Protein AF-A0A960AZM7-F1 (afdb_monomer_lite)

Secondary structure (DSSP, 8-state):
-PEEEE----TT-EEEEEETTTEEEEEE----S-SS---EEEEEEEE--S-HHHHHHHHHHHHHHHH-SEEEEEEEEE-SSSS-EEEEEEEEEETTEEEEEEEEEEEETTEEEEEEEEEETTTHHHHHHHHHHHHHT-EEEE------S--------S---SSSSSSSSSS--

Foldseek 3Di:
DDKDKDFDDDPQWDKDADDPDFWGIKTFHPDDVAPDFTKIKTKGKDQADDQLVVVVVVVVVVVCVVQPDKDWPDKDWDDPPDWTKIWTWIWGDDPNFIKIKIWIWTDDPRMIMIMIIMDGPVCCVVCVVVSVVRNVRIDMDHDPPPPPPDPDPPDPDPPDPDDDDPPDPPDDD

pLDDT: mean 83.23, std 18.28, range [42.16, 97.75]

Sequence (173 aa):
MDLATTLAVPAGWRRRGALDNGVLLSAVAPTSEATGILPALRLVVTPVHVAAADWVAEELAELFARLGALVVEHEESTLLNGPATFHRRVRHLRWGAVALTEQWGWLAHGLGFTLTASAAAAEHDGVAEVFAAVAASFAVGAAPGSGRPGQSPEGRSSSDVTRAARDARSATA

Radius of gyration: 26.18 Å; chains: 1; bounding box: 100×39×40 Å

Structure (mmCIF, N/CA/C/O backbone):
data_AF-A0A960AZM7-F1
#
_entry.id   AF-A0A960AZM7-F1
#
loop_
_atom_site.group_PDB
_atom_site.id
_atom_site.type_symbol
_atom_site.label_atom_id
_atom_site.label_alt_id
_atom_site.label_comp_id
_atom_site.label_asym_id
_atom_site.label_entity_id
_atom_site.label_seq_id
_atom_site.pdbx_PDB_ins_code
_atom_site.Cartn_x
_atom_site.Cartn_y
_atom_site.Cartn_z
_atom_site.occupancy
_atom_site.B_iso_or_equiv
_atom_site.auth_seq_id
_atom_site.auth_comp_id
_atom_site.auth_asym_id
_atom_site.auth_atom_id
_atom_site.pdbx_PDB_model_num
ATOM 1 N N . MET A 1 1 ? -15.334 -8.961 18.755 1.00 58.06 1 MET A N 1
ATOM 2 C CA . MET A 1 1 ? -16.053 -8.791 17.479 1.00 58.06 1 MET A CA 1
ATOM 3 C C . MET A 1 1 ? -15.098 -9.248 16.407 1.00 58.06 1 MET A C 1
ATOM 5 O O . MET A 1 1 ? -14.015 -8.684 16.335 1.00 58.06 1 MET A O 1
ATOM 9 N N . ASP A 1 2 ? -15.458 -10.279 15.654 1.00 79.38 2 ASP A N 1
ATOM 10 C CA . ASP A 1 2 ? -14.616 -10.736 14.551 1.00 79.38 2 ASP A CA 1
ATOM 11 C C . ASP A 1 2 ? -14.799 -9.775 13.374 1.00 79.38 2 ASP A C 1
ATOM 13 O O . ASP A 1 2 ? -15.927 -9.412 13.028 1.00 79.38 2 ASP A O 1
ATOM 17 N N . LEU A 1 3 ? -13.691 -9.317 12.797 1.00 84.25 3 LEU A N 1
ATOM 18 C CA . LEU A 1 3 ? -13.679 -8.445 11.627 1.00 84.25 3 LEU A CA 1
ATOM 19 C C . LEU A 1 3 ? -13.364 -9.277 10.385 1.00 84.25 3 LEU A C 1
ATOM 21 O O . LEU A 1 3 ? -12.459 -10.109 10.401 1.00 84.25 3 LEU A O 1
ATOM 25 N N . ALA A 1 4 ? -14.092 -9.029 9.300 1.00 88.69 4 ALA A N 1
ATOM 26 C CA . ALA A 1 4 ? -13.765 -9.534 7.975 1.00 88.69 4 ALA A CA 1
ATOM 27 C C . ALA A 1 4 ? -13.152 -8.412 7.137 1.00 88.69 4 ALA A C 1
ATOM 29 O O . ALA A 1 4 ? -13.604 -7.268 7.170 1.00 88.69 4 ALA A O 1
ATOM 30 N N . THR A 1 5 ? -12.114 -8.753 6.381 1.00 90.88 5 THR A N 1
ATOM 31 C CA . THR A 1 5 ? -11.435 -7.844 5.453 1.00 90.88 5 THR A CA 1
ATOM 32 C C . THR A 1 5 ? -11.468 -8.443 4.056 1.00 90.88 5 THR A C 1
ATOM 34 O O . THR A 1 5 ? -11.202 -9.636 3.888 1.00 90.88 5 THR A O 1
ATOM 37 N N . THR A 1 6 ? -11.772 -7.627 3.052 1.00 93.56 6 THR A N 1
ATOM 38 C CA . THR A 1 6 ? -11.767 -8.023 1.641 1.00 93.56 6 THR A CA 1
ATOM 39 C C . THR A 1 6 ? -10.860 -7.111 0.833 1.00 93.56 6 THR A C 1
ATOM 41 O O . THR A 1 6 ? -10.832 -5.903 1.048 1.00 93.56 6 THR A O 1
ATOM 44 N N . LEU A 1 7 ? -10.132 -7.699 -0.112 1.00 95.06 7 LEU A N 1
ATOM 45 C CA . LEU A 1 7 ? -9.288 -6.993 -1.067 1.00 95.06 7 LEU A CA 1
ATOM 46 C C . LEU A 1 7 ? -9.256 -7.807 -2.364 1.00 95.06 7 LEU A C 1
ATOM 48 O O . LEU A 1 7 ? -9.000 -9.018 -2.327 1.00 95.06 7 LEU A O 1
ATOM 52 N N . ALA A 1 8 ? -9.527 -7.171 -3.501 1.00 96.06 8 ALA A N 1
ATOM 53 C CA . ALA A 1 8 ? -9.407 -7.816 -4.800 1.00 96.06 8 ALA A CA 1
ATOM 54 C C . ALA A 1 8 ? -7.929 -8.047 -5.143 1.00 96.06 8 ALA A C 1
ATOM 56 O O . ALA A 1 8 ? -7.064 -7.225 -4.854 1.00 96.06 8 ALA A O 1
ATOM 57 N N . VAL A 1 9 ? -7.633 -9.179 -5.781 1.00 95.94 9 VAL A N 1
ATOM 58 C CA . VAL A 1 9 ? -6.296 -9.483 -6.302 1.00 95.94 9 VAL A CA 1
ATOM 59 C C . VAL A 1 9 ? -6.418 -9.652 -7.810 1.00 95.94 9 VAL A C 1
ATOM 61 O O . VAL A 1 9 ? -7.316 -10.386 -8.235 1.00 95.94 9 VAL A O 1
ATOM 64 N N . PRO A 1 10 ? -5.557 -9.010 -8.622 1.00 96.19 10 PRO A N 1
ATOM 65 C CA . PRO A 1 10 ? -5.660 -9.125 -10.068 1.00 96.19 10 PRO A CA 1
ATOM 66 C C . PRO A 1 10 ? -5.545 -10.581 -10.535 1.00 96.19 10 PRO A C 1
ATOM 68 O O . PRO A 1 10 ? -4.823 -11.397 -9.951 1.00 96.19 10 PRO A O 1
ATOM 71 N N . ALA A 1 11 ? -6.269 -10.916 -11.603 1.00 93.81 11 ALA A N 1
ATOM 72 C CA . ALA A 1 11 ? -6.276 -12.268 -12.147 1.00 93.81 11 ALA A CA 1
ATOM 73 C C . ALA A 1 11 ? -4.861 -12.710 -12.567 1.00 93.81 11 ALA A C 1
ATOM 75 O O . ALA A 1 11 ? -4.075 -11.926 -13.095 1.00 93.81 11 ALA A O 1
ATOM 76 N N . GLY A 1 12 ? -4.530 -13.978 -12.312 1.00 93.44 12 GLY A N 1
ATOM 77 C CA . GLY A 1 12 ? -3.225 -14.559 -12.651 1.00 93.44 12 GLY A CA 1
ATOM 78 C C . GLY A 1 12 ? -2.083 -14.224 -11.684 1.00 93.44 12 GLY A C 1
ATOM 79 O O . GLY A 1 12 ? -1.003 -14.800 -11.806 1.00 93.44 12 GLY A O 1
ATOM 80 N N . TRP A 1 13 ? -2.298 -13.350 -10.696 1.00 96.06 13 TRP A N 1
ATOM 81 C CA . TRP A 1 13 ? -1.289 -13.060 -9.678 1.00 96.06 13 TRP A CA 1
ATOM 82 C C . TRP A 1 13 ? -1.184 -14.204 -8.674 1.00 96.06 13 TRP A C 1
ATOM 84 O O . TRP A 1 13 ? -2.185 -14.722 -8.168 1.00 96.06 13 TRP A O 1
ATOM 94 N N . ARG A 1 14 ? 0.048 -14.583 -8.329 1.00 95.38 14 ARG A N 1
ATOM 95 C CA . ARG A 1 14 ? 0.286 -15.614 -7.319 1.00 95.38 14 ARG A CA 1
ATOM 96 C C . ARG A 1 14 ? -0.005 -15.032 -5.942 1.00 95.38 14 ARG A C 1
ATOM 98 O O . ARG A 1 14 ? 0.723 -14.156 -5.484 1.00 95.38 14 ARG A O 1
ATOM 105 N N . ARG A 1 15 ? -1.043 -15.547 -5.281 1.00 95.19 15 ARG A N 1
ATOM 106 C CA . ARG A 1 15 ? -1.541 -15.070 -3.984 1.00 95.19 15 ARG A CA 1
ATOM 107 C C . ARG A 1 15 ? -1.139 -15.989 -2.832 1.00 95.19 15 ARG A C 1
ATOM 109 O O . ARG A 1 15 ? -1.261 -17.206 -2.941 1.00 95.19 15 ARG A O 1
ATOM 116 N N . ARG A 1 16 ? -0.772 -15.403 -1.693 1.00 93.06 16 ARG A N 1
ATOM 117 C CA . ARG A 1 16 ? -0.605 -16.078 -0.399 1.00 93.06 16 ARG A CA 1
ATOM 118 C C . ARG A 1 16 ? -1.307 -15.264 0.694 1.00 93.06 16 ARG A C 1
ATOM 120 O O . ARG A 1 16 ? -1.041 -14.075 0.823 1.00 93.06 16 ARG A O 1
ATOM 127 N N . GLY A 1 17 ? -2.224 -15.886 1.433 1.00 86.94 17 GLY A N 1
ATOM 128 C CA . GLY A 1 17 ? -2.955 -15.250 2.540 1.00 86.94 17 GLY A CA 1
ATOM 129 C C . GLY A 1 17 ? -2.495 -15.745 3.912 1.00 86.94 17 GLY A C 1
ATOM 130 O O . GLY A 1 17 ? -1.776 -16.743 3.972 1.00 86.94 17 GLY A O 1
ATOM 131 N N . ALA A 1 18 ? -2.940 -15.056 4.970 1.00 75.44 18 ALA A N 1
ATOM 132 C CA . ALA A 1 18 ? -2.754 -15.419 6.384 1.00 75.44 18 ALA A CA 1
ATOM 133 C C . ALA A 1 18 ? -1.303 -15.806 6.725 1.00 75.44 18 ALA A C 1
ATOM 135 O O . ALA A 1 18 ? -0.993 -16.945 7.072 1.00 75.44 18 ALA A O 1
ATOM 136 N N . LEU A 1 19 ? -0.407 -14.841 6.551 1.00 72.62 19 LEU A N 1
ATOM 137 C CA . LEU A 1 19 ? 1.010 -14.955 6.865 1.00 72.62 19 LEU A CA 1
ATOM 138 C C . LEU A 1 19 ? 1.267 -14.465 8.301 1.00 72.62 19 LEU A C 1
ATOM 140 O O . LEU A 1 19 ? 0.532 -13.624 8.818 1.00 72.62 19 LEU A O 1
ATOM 144 N N . ASP A 1 20 ? 2.327 -14.967 8.937 1.00 80.38 20 ASP A N 1
ATOM 145 C CA . ASP A 1 20 ? 2.698 -14.558 10.297 1.00 80.38 20 ASP A CA 1
ATOM 146 C C . ASP A 1 20 ? 2.958 -13.041 10.403 1.00 80.38 20 ASP A C 1
ATOM 148 O O . ASP A 1 20 ? 3.275 -12.368 9.415 1.00 80.38 20 ASP A O 1
ATOM 152 N N . ASN A 1 21 ? 2.879 -12.507 11.628 1.00 83.62 21 ASN A N 1
ATOM 153 C CA . ASN A 1 21 ? 3.210 -11.114 11.969 1.00 83.62 21 ASN A CA 1
ATOM 154 C C . ASN A 1 21 ? 2.314 -10.057 11.292 1.00 83.62 21 ASN A C 1
ATOM 156 O O . ASN A 1 21 ? 2.805 -9.060 10.761 1.00 83.62 21 ASN A O 1
ATOM 160 N N . GLY A 1 22 ? 0.996 -10.283 11.285 1.00 89.94 22 GLY A N 1
ATOM 161 C CA . GLY A 1 22 ? 0.016 -9.291 10.821 1.00 89.94 22 GLY A CA 1
ATOM 162 C C . GLY A 1 22 ? -0.085 -9.157 9.300 1.00 89.94 22 GLY A C 1
ATOM 163 O O . GLY A 1 22 ? -0.726 -8.238 8.802 1.00 89.94 22 GLY A O 1
ATOM 164 N N . VAL A 1 23 ? 0.521 -10.054 8.520 1.00 93.44 23 VAL A N 1
ATOM 165 C CA . VAL A 1 23 ? 0.430 -10.005 7.057 1.00 93.44 23 VAL A CA 1
ATOM 166 C C . VAL A 1 23 ? -0.812 -10.758 6.585 1.00 93.44 23 VAL A C 1
ATOM 168 O O . VAL A 1 23 ? -0.850 -11.986 6.536 1.00 93.44 23 VAL A O 1
ATOM 171 N N . LEU A 1 24 ? -1.833 -10.018 6.168 1.00 94.19 24 LEU A N 1
ATOM 172 C CA . LEU A 1 24 ? -3.088 -10.604 5.693 1.00 94.19 24 LEU A CA 1
ATOM 173 C C . LEU A 1 24 ? -2.958 -11.180 4.280 1.00 94.19 24 LEU A C 1
ATOM 175 O O . LEU A 1 24 ? -3.563 -12.208 3.963 1.00 94.19 24 LEU A O 1
ATOM 179 N N . LEU A 1 25 ? -2.154 -10.528 3.437 1.00 95.50 25 LEU A N 1
ATOM 180 C CA . LEU A 1 25 ? -2.007 -10.870 2.028 1.00 95.50 25 LEU A CA 1
ATOM 181 C C . LEU A 1 25 ? -0.608 -10.542 1.510 1.00 95.50 25 LEU A C 1
ATOM 183 O O . LEU A 1 25 ? -0.057 -9.479 1.795 1.00 95.50 25 LEU A O 1
ATOM 187 N N . SER A 1 26 ? -0.092 -11.405 0.641 1.00 96.38 26 SER A N 1
ATOM 188 C CA . SER A 1 26 ? 0.928 -11.059 -0.341 1.00 96.38 26 SER A CA 1
ATOM 189 C C . SER A 1 26 ? 0.527 -11.593 -1.716 1.00 96.38 26 SER A C 1
ATOM 191 O O . SER A 1 26 ? 0.056 -12.727 -1.833 1.00 96.38 26 SER A O 1
ATOM 193 N N . ALA A 1 27 ? 0.697 -10.785 -2.758 1.00 96.88 27 ALA A N 1
ATOM 194 C CA . ALA A 1 27 ? 0.494 -11.208 -4.136 1.00 96.88 27 ALA A CA 1
ATOM 195 C C . ALA A 1 27 ? 1.607 -10.670 -5.035 1.00 96.88 27 ALA A C 1
ATOM 197 O O . ALA A 1 27 ? 2.121 -9.581 -4.800 1.00 96.88 27 ALA A O 1
ATOM 198 N N . VAL A 1 28 ? 1.989 -11.432 -6.056 1.00 96.19 28 VAL A N 1
ATOM 199 C CA . VAL A 1 28 ? 3.018 -11.029 -7.025 1.00 96.19 28 VAL A CA 1
ATOM 200 C C . VAL A 1 28 ? 2.505 -11.320 -8.426 1.00 96.19 28 VAL A C 1
ATOM 202 O O . VAL A 1 28 ? 1.916 -12.384 -8.655 1.00 96.19 28 VAL A O 1
ATOM 205 N N . ALA A 1 29 ? 2.726 -10.383 -9.345 1.00 94.50 29 ALA A N 1
ATOM 206 C CA . ALA A 1 29 ? 2.422 -10.560 -10.754 1.00 94.50 29 ALA A CA 1
ATOM 207 C C . ALA A 1 29 ? 3.131 -11.803 -11.323 1.00 94.50 29 ALA A C 1
ATOM 209 O O . ALA A 1 29 ? 4.193 -12.203 -10.825 1.00 94.50 29 ALA A O 1
ATOM 210 N N . PRO A 1 30 ? 2.565 -12.444 -12.359 1.00 90.69 30 PRO A N 1
ATOM 211 C CA . PRO A 1 30 ? 3.307 -13.443 -13.111 1.00 90.69 30 PRO A CA 1
ATOM 212 C C . PRO A 1 30 ? 4.584 -12.816 -13.679 1.00 90.69 30 PRO A C 1
ATOM 214 O O . PRO A 1 30 ? 4.603 -11.641 -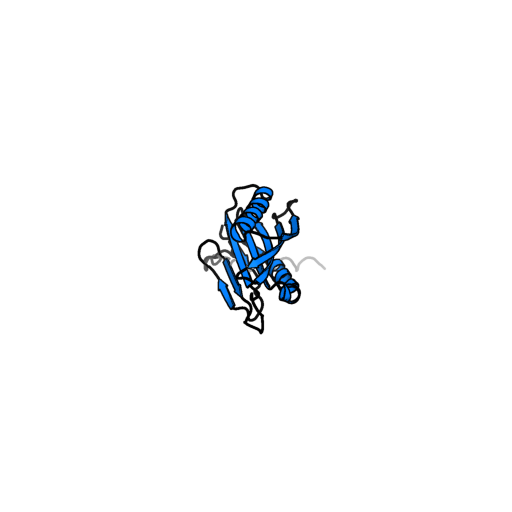14.044 1.00 90.69 30 PRO A O 1
ATOM 217 N N . THR A 1 31 ? 5.653 -13.607 -13.761 1.00 79.25 31 THR A N 1
ATOM 218 C CA . THR A 1 31 ? 6.871 -13.184 -14.449 1.00 79.25 31 THR A CA 1
ATOM 219 C C . THR A 1 31 ? 6.527 -12.954 -15.921 1.00 79.25 31 THR A C 1
ATOM 221 O O . THR A 1 31 ? 6.275 -13.913 -16.646 1.00 79.25 31 THR A O 1
ATOM 224 N N . SER A 1 32 ? 6.468 -11.697 -16.351 1.00 67.56 32 SER A N 1
ATOM 225 C CA . SER A 1 32 ? 6.643 -11.342 -17.764 1.00 67.56 32 SER A CA 1
ATOM 226 C C . SER A 1 32 ? 8.086 -10.868 -17.954 1.00 67.56 32 SER A C 1
ATOM 228 O O . SER A 1 32 ? 8.869 -10.982 -17.012 1.00 67.56 32 SER A O 1
ATOM 230 N N . GLU A 1 33 ? 8.466 -10.361 -19.123 1.00 62.16 33 GLU A N 1
ATOM 231 C CA . GLU A 1 33 ? 9.814 -9.854 -19.453 1.00 62.16 33 GLU A CA 1
ATOM 232 C C . GLU A 1 33 ? 10.289 -8.654 -18.589 1.00 62.16 33 GLU A C 1
ATOM 234 O O . GLU A 1 33 ? 11.128 -7.867 -19.012 1.00 62.16 33 GLU A O 1
ATOM 239 N N . ALA A 1 34 ? 9.756 -8.498 -17.376 1.00 61.38 34 ALA A N 1
ATOM 240 C CA . ALA A 1 34 ? 10.112 -7.494 -16.396 1.00 61.38 34 ALA A CA 1
ATOM 241 C C . ALA A 1 34 ? 11.612 -7.545 -16.094 1.00 61.38 34 ALA A C 1
ATOM 243 O O . ALA A 1 34 ? 12.147 -8.526 -15.562 1.00 61.38 34 ALA A O 1
ATOM 244 N N . THR A 1 35 ? 12.301 -6.456 -16.407 1.00 61.91 35 THR A N 1
ATOM 245 C CA . THR A 1 35 ? 13.744 -6.302 -16.214 1.00 61.91 35 THR A CA 1
ATOM 246 C C . THR A 1 35 ? 14.049 -5.851 -14.785 1.00 61.91 35 THR A C 1
ATOM 248 O O . THR A 1 35 ? 14.725 -4.845 -14.571 1.00 61.91 35 THR A O 1
ATOM 251 N N . GLY A 1 36 ? 13.527 -6.564 -13.781 1.00 77.56 36 GLY A N 1
ATOM 252 C CA . GLY A 1 36 ? 13.832 -6.279 -12.379 1.00 77.56 36 GLY A CA 1
ATOM 253 C C . GLY A 1 36 ? 12.740 -6.655 -11.382 1.00 77.56 36 GLY A C 1
ATOM 254 O O . GLY A 1 36 ? 12.475 -7.829 -11.126 1.00 77.56 36 GLY A O 1
ATOM 255 N N . ILE A 1 37 ? 12.186 -5.639 -10.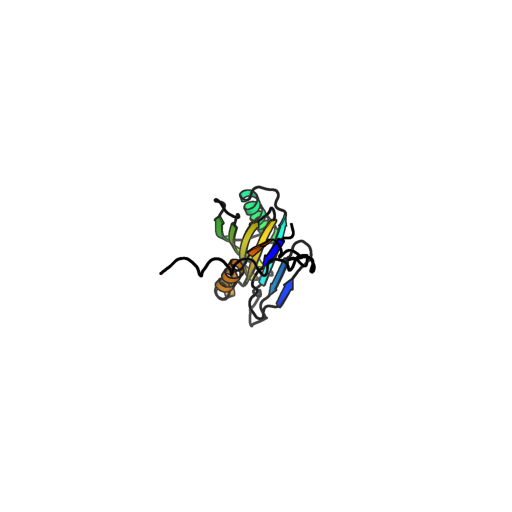717 1.00 89.25 37 ILE A N 1
ATOM 256 C CA . ILE A 1 37 ? 11.261 -5.799 -9.592 1.00 89.25 37 ILE A CA 1
ATOM 257 C C . ILE A 1 37 ? 9.861 -6.080 -10.128 1.00 89.25 37 ILE A C 1
ATOM 259 O O . ILE A 1 37 ? 9.188 -5.168 -10.599 1.00 89.25 37 ILE A O 1
ATOM 263 N N . LEU A 1 38 ? 9.403 -7.324 -9.970 1.00 93.12 38 LEU A N 1
ATOM 264 C CA . LEU A 1 38 ? 8.033 -7.691 -10.316 1.00 93.12 38 LEU A CA 1
ATOM 265 C C . LEU A 1 38 ? 7.012 -6.864 -9.520 1.00 93.12 38 LEU A C 1
ATOM 267 O O . LEU A 1 38 ? 7.191 -6.697 -8.304 1.00 93.12 38 LEU A O 1
ATOM 271 N N . PRO A 1 39 ? 5.906 -6.442 -10.161 1.00 95.56 39 PRO A N 1
ATOM 272 C CA . PRO A 1 39 ? 4.777 -5.859 -9.462 1.00 95.56 39 PRO A CA 1
ATOM 273 C C . PRO A 1 39 ? 4.297 -6.770 -8.326 1.00 95.56 39 PRO A C 1
ATOM 275 O O . PRO A 1 39 ? 4.072 -7.971 -8.510 1.00 95.56 39 PRO A O 1
ATOM 278 N N . ALA A 1 40 ? 4.161 -6.206 -7.130 1.00 96.25 40 ALA A N 1
ATOM 279 C CA . ALA A 1 40 ? 3.805 -6.943 -5.925 1.00 96.25 40 ALA A CA 1
ATOM 280 C C . ALA A 1 40 ? 2.872 -6.134 -5.025 1.00 96.25 40 ALA A C 1
ATOM 282 O O . ALA A 1 40 ? 2.956 -4.911 -4.976 1.00 96.25 40 ALA A O 1
ATOM 283 N N . LEU A 1 41 ? 2.026 -6.847 -4.285 1.00 97.56 41 LEU A N 1
ATOM 284 C CA . LEU A 1 41 ? 1.090 -6.337 -3.291 1.00 97.56 41 LEU A CA 1
ATOM 285 C C . LEU A 1 41 ? 1.383 -6.989 -1.937 1.00 97.56 41 LEU A C 1
ATOM 287 O O . LEU A 1 41 ? 1.653 -8.195 -1.856 1.00 97.56 41 LEU A O 1
ATOM 291 N N . ARG A 1 42 ? 1.267 -6.217 -0.859 1.00 96.56 42 ARG A N 1
ATOM 292 C CA . ARG A 1 42 ? 1.295 -6.711 0.520 1.00 96.56 42 ARG A CA 1
ATOM 293 C C . ARG A 1 42 ? 0.297 -5.934 1.365 1.00 96.56 42 ARG A C 1
ATOM 295 O O . ARG A 1 42 ? 0.409 -4.720 1.447 1.00 96.56 42 ARG A O 1
ATOM 302 N N . LEU A 1 43 ? -0.629 -6.633 2.013 1.00 96.75 43 LEU A N 1
ATOM 303 C CA . LEU A 1 43 ? -1.548 -6.052 2.991 1.00 96.75 43 LEU A CA 1
ATOM 304 C C . LEU A 1 43 ? -1.113 -6.474 4.392 1.00 96.75 43 LEU A C 1
ATOM 306 O O . LEU A 1 43 ? -0.986 -7.672 4.668 1.00 96.75 43 LEU A O 1
ATOM 310 N N . VAL A 1 44 ? -0.895 -5.492 5.256 1.00 95.69 44 VAL A N 1
ATOM 311 C CA . VAL A 1 44 ? -0.541 -5.680 6.666 1.00 95.69 44 VAL A CA 1
ATOM 312 C C . VAL A 1 44 ? -1.633 -5.083 7.539 1.00 95.69 44 VAL A C 1
ATOM 314 O O . VAL A 1 44 ? -2.238 -4.086 7.159 1.00 95.69 44 VAL A O 1
ATOM 317 N N . VAL A 1 45 ? -1.867 -5.700 8.693 1.00 95.25 45 VAL A N 1
ATOM 318 C CA . VAL A 1 45 ? -2.672 -5.156 9.779 1.00 95.25 45 VAL A CA 1
ATOM 319 C C . VAL A 1 45 ? -1.831 -5.039 11.046 1.00 95.25 45 VAL A C 1
ATOM 321 O O . VAL A 1 45 ? -1.108 -5.974 11.406 1.00 95.25 45 VAL A O 1
ATOM 324 N N . THR A 1 46 ? -1.941 -3.907 11.731 1.00 94.62 46 THR A N 1
ATOM 325 C CA . THR A 1 46 ? -1.281 -3.634 13.013 1.00 94.62 46 THR A CA 1
ATOM 326 C C . THR A 1 46 ? -2.277 -3.023 14.001 1.00 94.62 46 THR A C 1
ATOM 328 O O . THR A 1 46 ? -3.152 -2.251 13.605 1.00 94.62 46 THR A O 1
ATOM 331 N N . PRO A 1 47 ? -2.207 -3.362 15.300 1.00 94.81 47 PRO A N 1
ATOM 332 C CA . PRO A 1 47 ? -2.907 -2.600 16.328 1.00 94.81 47 PRO A CA 1
ATOM 333 C C . PRO A 1 47 ? -2.386 -1.162 16.388 1.00 94.81 47 PRO A C 1
ATOM 335 O O . PRO A 1 47 ? -1.177 -0.946 16.366 1.00 94.81 47 PRO A O 1
ATOM 338 N N . VAL A 1 48 ? -3.294 -0.192 16.504 1.00 94.88 48 VAL A N 1
ATOM 339 C CA . VAL A 1 48 ? -2.969 1.236 16.605 1.00 94.88 48 VAL A CA 1
ATOM 340 C C . VAL A 1 48 ? -3.503 1.776 17.926 1.00 94.88 48 VAL A C 1
ATOM 342 O O . VAL A 1 48 ? -4.696 1.684 18.224 1.00 94.88 48 VAL A O 1
ATOM 345 N N . HIS A 1 49 ? -2.602 2.341 18.728 1.00 94.38 49 HIS A N 1
ATOM 346 C CA . HIS A 1 49 ? -2.894 2.871 20.067 1.00 94.38 49 HIS A CA 1
ATOM 347 C C . HIS A 1 49 ? -2.663 4.382 20.186 1.00 94.38 49 HIS A C 1
ATOM 349 O O . HIS A 1 49 ? -2.805 4.946 21.269 1.00 94.38 49 HIS A O 1
ATOM 355 N N . VAL A 1 50 ? -2.313 5.026 19.076 1.00 93.06 50 VAL A N 1
ATOM 356 C CA . VAL A 1 50 ? -2.023 6.457 18.971 1.00 93.06 50 VAL A CA 1
ATOM 357 C C . VAL A 1 50 ? -3.118 7.172 18.180 1.00 93.06 50 VAL A C 1
ATOM 359 O O . VAL A 1 50 ? -4.020 6.536 17.624 1.00 93.06 50 VAL A O 1
ATOM 362 N N . ALA A 1 51 ? -3.070 8.505 18.141 1.00 90.94 51 ALA A N 1
ATOM 363 C CA . ALA A 1 51 ? -3.982 9.264 17.296 1.00 90.94 51 ALA A CA 1
ATOM 364 C C . ALA A 1 51 ? -3.702 8.975 15.813 1.00 90.94 51 ALA A C 1
ATOM 366 O O . ALA A 1 51 ? -2.582 8.661 15.424 1.00 90.94 51 ALA A O 1
ATOM 367 N N . ALA A 1 52 ? -4.719 9.118 14.962 1.00 88.69 52 ALA A N 1
ATOM 368 C CA . ALA A 1 52 ? -4.587 8.812 13.540 1.00 88.69 52 ALA A CA 1
ATOM 369 C C . ALA A 1 52 ? -3.454 9.592 12.852 1.00 88.69 52 ALA A C 1
ATOM 371 O O . ALA A 1 52 ? -2.725 9.019 12.051 1.00 88.69 52 ALA A O 1
ATOM 372 N N . ALA A 1 53 ? -3.286 10.877 13.184 1.00 89.06 53 ALA A N 1
ATOM 373 C CA . ALA A 1 53 ? -2.201 11.694 12.646 1.00 89.06 53 ALA A CA 1
ATOM 374 C C . ALA A 1 53 ? -0.817 11.142 13.032 1.00 89.06 53 ALA A C 1
ATOM 376 O O . ALA A 1 53 ? 0.071 11.068 12.185 1.00 89.06 53 ALA A O 1
ATOM 377 N N . ASP A 1 54 ? -0.668 10.698 14.283 1.00 92.38 54 ASP A N 1
ATOM 378 C CA . ASP A 1 54 ? 0.574 10.112 14.787 1.00 92.38 54 ASP A CA 1
ATOM 379 C C . ASP A 1 54 ? 0.853 8.769 14.107 1.00 92.38 54 ASP A C 1
ATOM 381 O O . ASP A 1 54 ? 1.971 8.530 13.669 1.00 92.38 54 ASP A O 1
ATOM 385 N N . TRP A 1 55 ? -0.174 7.937 13.906 1.00 93.00 55 TRP A N 1
ATOM 386 C CA . TRP A 1 55 ? -0.042 6.676 13.173 1.00 93.00 55 TRP A CA 1
ATOM 387 C C . TRP A 1 55 ? 0.448 6.885 11.730 1.00 93.00 55 TRP A C 1
ATOM 389 O O . TRP A 1 55 ? 1.363 6.196 11.284 1.00 93.00 55 TRP A O 1
ATOM 399 N N . VAL A 1 56 ? -0.102 7.860 10.994 1.00 91.50 56 VAL A N 1
ATOM 400 C CA . VAL A 1 56 ? 0.351 8.158 9.617 1.00 91.50 56 VAL A CA 1
ATOM 401 C C . VAL A 1 56 ? 1.818 8.606 9.585 1.00 91.50 56 VAL A C 1
ATOM 403 O O . VAL A 1 56 ? 2.557 8.252 8.653 1.00 91.50 56 VAL A O 1
ATOM 406 N N . ALA A 1 57 ? 2.242 9.372 10.593 1.00 91.88 57 ALA A N 1
ATOM 407 C CA . ALA A 1 57 ? 3.626 9.805 10.751 1.00 91.88 57 ALA A CA 1
ATOM 408 C C . ALA A 1 57 ? 4.556 8.637 11.130 1.00 91.88 57 ALA A C 1
ATOM 410 O O . ALA A 1 57 ? 5.641 8.516 10.557 1.00 91.88 57 ALA A O 1
ATOM 411 N N . GLU A 1 58 ? 4.125 7.750 12.030 1.00 93.44 58 GLU A N 1
ATOM 412 C CA . GLU A 1 58 ? 4.847 6.530 12.411 1.00 93.44 58 GLU A CA 1
ATOM 413 C C . GLU A 1 58 ? 5.042 5.596 11.209 1.00 93.44 58 GLU A C 1
ATOM 415 O O . GLU A 1 58 ? 6.169 5.186 10.940 1.00 93.44 58 GLU A O 1
ATOM 420 N N . GLU A 1 59 ? 4.001 5.351 10.404 1.00 92.38 59 GLU A N 1
ATOM 421 C CA . GLU A 1 59 ? 4.104 4.545 9.175 1.00 92.38 59 GLU A CA 1
ATOM 422 C C . GLU A 1 59 ? 5.142 5.121 8.197 1.00 92.38 59 GLU A C 1
ATOM 424 O O . GLU A 1 59 ? 5.870 4.375 7.535 1.00 92.38 59 GLU A O 1
ATOM 429 N N . LEU A 1 60 ? 5.238 6.454 8.093 1.00 90.88 60 LEU A N 1
ATOM 430 C CA . LEU A 1 60 ? 6.252 7.094 7.250 1.00 90.88 60 LEU A CA 1
ATOM 431 C C . LEU A 1 60 ? 7.656 6.904 7.828 1.00 90.88 60 LEU A C 1
ATOM 433 O O . LEU A 1 60 ? 8.583 6.552 7.095 1.00 90.88 60 LEU A O 1
ATOM 437 N N . ALA A 1 61 ? 7.817 7.119 9.132 1.00 92.44 61 ALA A N 1
ATOM 438 C CA . ALA A 1 61 ? 9.091 6.947 9.818 1.00 92.44 61 ALA A CA 1
ATOM 439 C C . ALA A 1 61 ? 9.599 5.498 9.712 1.00 92.44 61 ALA A C 1
ATOM 441 O O . ALA A 1 61 ? 10.773 5.273 9.407 1.00 92.44 61 ALA A O 1
ATOM 442 N N . GLU A 1 62 ? 8.716 4.512 9.878 1.00 91.62 62 GLU A N 1
ATOM 443 C CA . GLU A 1 62 ? 9.033 3.097 9.682 1.00 91.62 62 GLU A CA 1
ATOM 444 C C . GLU A 1 62 ? 9.445 2.788 8.240 1.00 91.62 62 GLU A C 1
ATOM 446 O O . GLU A 1 62 ? 10.381 2.014 8.006 1.00 91.62 62 GLU A O 1
ATOM 451 N N . LEU A 1 63 ? 8.779 3.397 7.256 1.00 90.75 63 LEU A N 1
ATOM 452 C CA . LEU A 1 63 ? 9.134 3.235 5.850 1.00 90.75 63 LEU A CA 1
ATOM 453 C C . LEU A 1 63 ? 10.544 3.765 5.564 1.00 90.75 63 LEU A C 1
ATOM 455 O O . LEU A 1 63 ? 11.345 3.057 4.946 1.00 90.75 63 LEU A O 1
ATOM 459 N N . PHE A 1 64 ? 10.867 4.964 6.056 1.00 91.94 64 PHE A N 1
ATOM 460 C CA . PHE A 1 64 ? 12.214 5.535 5.977 1.00 91.94 64 PHE A CA 1
ATOM 461 C C . PHE A 1 64 ? 13.249 4.629 6.647 1.00 91.94 64 PHE A C 1
ATOM 463 O O . PHE A 1 64 ? 14.285 4.334 6.052 1.00 91.94 64 PHE A O 1
ATOM 470 N N . ALA A 1 65 ? 12.960 4.120 7.847 1.00 93.12 65 ALA A N 1
ATOM 471 C CA . ALA A 1 65 ? 13.868 3.225 8.563 1.00 93.12 65 ALA A CA 1
ATOM 472 C C . ALA A 1 65 ? 14.136 1.920 7.792 1.00 93.12 65 ALA A C 1
ATOM 474 O O . ALA A 1 65 ? 15.253 1.402 7.806 1.00 93.12 65 ALA A O 1
ATOM 475 N N . ARG A 1 66 ? 13.124 1.386 7.097 1.00 90.56 66 ARG A N 1
ATOM 476 C CA . ARG A 1 66 ? 13.221 0.117 6.359 1.00 90.56 66 ARG A CA 1
ATOM 477 C C . ARG A 1 66 ? 13.870 0.244 4.987 1.00 90.56 66 ARG A C 1
ATOM 479 O O . ARG A 1 66 ? 14.534 -0.695 4.553 1.00 90.56 66 ARG A O 1
ATOM 486 N N . LEU A 1 67 ? 13.623 1.341 4.277 1.00 89.31 67 LEU A N 1
ATOM 487 C CA . LEU A 1 67 ? 14.084 1.528 2.897 1.00 89.31 67 LEU A CA 1
ATOM 488 C C . LEU A 1 67 ? 15.348 2.390 2.799 1.00 89.31 67 LEU A C 1
ATOM 490 O O . LEU A 1 67 ? 16.014 2.374 1.765 1.00 89.31 67 LEU A O 1
ATOM 494 N N . GLY A 1 68 ? 15.703 3.109 3.866 1.00 87.62 68 GLY A N 1
ATOM 495 C CA . GLY A 1 68 ? 16.809 4.055 3.866 1.00 87.62 68 GLY A CA 1
ATOM 496 C C . GLY A 1 68 ? 16.474 5.294 3.036 1.00 87.62 68 GLY A C 1
ATOM 497 O O . GLY A 1 68 ? 15.442 5.931 3.238 1.00 87.62 68 GLY A O 1
ATOM 498 N N . ALA A 1 69 ? 17.359 5.650 2.102 1.00 87.81 69 ALA A N 1
ATOM 499 C CA . ALA A 1 69 ? 17.153 6.800 1.229 1.00 87.81 69 ALA A CA 1
ATOM 500 C C . ALA A 1 69 ? 15.948 6.575 0.296 1.00 87.81 69 ALA A C 1
ATOM 502 O O . ALA A 1 69 ? 15.977 5.712 -0.587 1.00 87.81 69 ALA A O 1
ATOM 503 N N . LEU A 1 70 ? 14.908 7.387 0.480 1.00 93.81 70 LEU A N 1
ATOM 504 C CA . LEU A 1 70 ? 13.723 7.439 -0.370 1.00 93.81 70 LEU A CA 1
ATOM 505 C C . LEU A 1 70 ? 13.333 8.890 -0.657 1.00 93.81 70 LEU A C 1
ATOM 507 O O . LEU A 1 70 ? 13.696 9.805 0.084 1.00 93.81 70 LEU A O 1
ATOM 511 N N . VAL A 1 71 ? 12.574 9.081 -1.728 1.00 96.25 71 VAL A N 1
ATOM 512 C CA . VAL A 1 71 ? 11.952 10.352 -2.104 1.00 96.25 71 VAL A CA 1
ATOM 513 C C . VAL A 1 71 ? 10.444 10.155 -2.078 1.00 96.25 71 VAL A C 1
ATOM 515 O O . VAL A 1 71 ? 9.936 9.250 -2.737 1.00 96.25 71 VAL A O 1
ATOM 518 N N . VAL A 1 72 ? 9.729 10.989 -1.324 1.00 96.31 72 VAL A N 1
ATOM 519 C CA . VAL A 1 72 ? 8.263 11.036 -1.362 1.00 96.31 72 VAL A CA 1
ATOM 520 C C . VAL A 1 72 ? 7.851 11.876 -2.568 1.00 96.31 72 VAL A C 1
ATOM 522 O O . VAL A 1 72 ? 8.207 13.047 -2.659 1.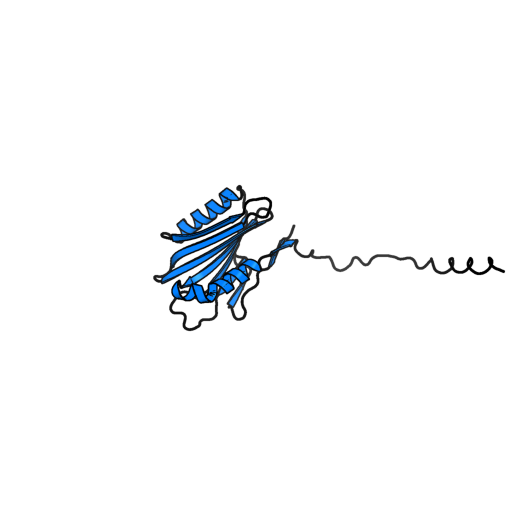00 96.31 72 VAL A O 1
ATOM 525 N N . GLU A 1 73 ? 7.144 11.266 -3.515 1.00 96.75 73 GLU A N 1
ATOM 526 C CA . GLU A 1 73 ? 6.703 11.920 -4.758 1.00 96.75 73 GLU A CA 1
ATOM 527 C C . GLU A 1 73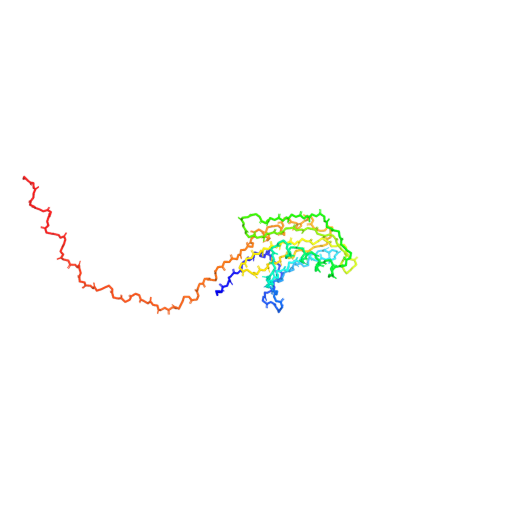 ? 5.277 12.441 -4.663 1.00 96.75 73 GLU A C 1
ATOM 529 O O . GLU A 1 73 ? 4.909 13.409 -5.323 1.00 96.75 73 GLU A O 1
ATOM 534 N N . HIS A 1 74 ? 4.474 11.764 -3.852 1.00 95.12 74 HIS A N 1
ATOM 535 C CA . HIS A 1 74 ? 3.088 12.096 -3.608 1.00 95.12 74 HIS A CA 1
ATOM 536 C C . HIS A 1 74 ? 2.717 11.661 -2.197 1.00 95.12 74 HIS A C 1
ATOM 538 O O . HIS A 1 74 ? 3.111 10.577 -1.760 1.00 95.12 74 HIS A O 1
ATOM 544 N N . GLU A 1 75 ? 1.940 12.489 -1.514 1.00 94.19 75 GLU A N 1
ATOM 545 C CA . GLU A 1 75 ? 1.339 12.162 -0.233 1.00 94.19 75 GLU A CA 1
ATOM 546 C C . GLU A 1 75 ? 0.018 12.914 -0.087 1.00 94.19 75 GLU A C 1
ATOM 548 O O . GLU A 1 75 ? -0.046 14.131 -0.260 1.00 94.19 75 GLU A O 1
ATOM 553 N N . GLU A 1 76 ? -1.025 12.168 0.247 1.00 92.75 76 GLU A N 1
ATOM 554 C CA . GLU A 1 76 ? -2.352 12.666 0.563 1.00 92.75 76 GLU A CA 1
ATOM 555 C C . GLU A 1 76 ? -2.864 11.929 1.804 1.00 92.75 76 GLU A C 1
ATOM 557 O O . GLU A 1 76 ? -2.669 10.723 1.960 1.00 92.75 76 GLU A O 1
ATOM 562 N N . SER A 1 77 ? -3.520 12.644 2.715 1.00 88.94 77 SER A N 1
ATOM 563 C CA . SER A 1 77 ? -4.160 12.034 3.881 1.00 88.94 77 SER A CA 1
ATOM 564 C C . SER A 1 77 ? -5.494 12.699 4.189 1.00 88.94 77 SER A C 1
ATOM 566 O O . SER A 1 77 ? -5.654 13.910 4.043 1.00 88.94 77 SER A O 1
ATOM 568 N N . THR A 1 78 ? -6.464 11.892 4.618 1.00 85.75 78 THR A N 1
ATOM 569 C CA . THR A 1 78 ? -7.783 12.354 5.054 1.00 85.75 78 THR A CA 1
ATOM 570 C C . THR A 1 78 ? -7.993 11.965 6.510 1.00 85.75 78 THR A C 1
ATOM 572 O O . THR A 1 78 ? -7.997 10.787 6.856 1.00 85.75 78 THR A O 1
ATOM 575 N N . LEU A 1 79 ? -8.189 12.973 7.365 1.00 76.31 79 LEU A N 1
ATOM 576 C CA . LEU A 1 79 ? -8.390 12.813 8.813 1.00 76.31 79 LEU A CA 1
ATOM 577 C C . LEU A 1 79 ? -9.729 13.400 9.306 1.00 76.31 79 LEU A C 1
ATOM 579 O O . LEU A 1 79 ? -9.995 13.429 10.505 1.00 76.31 79 LEU A O 1
ATOM 583 N N . LEU A 1 80 ? -10.570 13.903 8.399 1.00 54.59 80 LEU A N 1
ATOM 584 C CA . LEU A 1 80 ? -11.794 14.643 8.722 1.00 54.59 80 LEU A CA 1
ATOM 585 C C . LEU A 1 80 ? -13.026 13.727 8.664 1.00 54.59 80 LEU A C 1
ATOM 587 O O . LEU A 1 80 ? -13.364 13.225 7.598 1.00 54.59 80 LEU A O 1
ATOM 591 N N . ASN A 1 81 ? -13.718 13.558 9.799 1.00 54.03 81 ASN A N 1
ATOM 592 C CA . ASN A 1 81 ? -15.045 12.927 9.929 1.00 54.03 81 ASN A CA 1
ATOM 593 C C . ASN A 1 81 ? -15.247 11.623 9.122 1.00 54.03 81 ASN A C 1
ATOM 595 O O . ASN A 1 81 ? -16.256 11.450 8.438 1.00 54.03 81 ASN A O 1
ATOM 599 N N . GLY A 1 82 ? -14.302 10.690 9.233 1.00 64.19 82 GLY A N 1
ATOM 600 C CA . GLY A 1 82 ? -14.339 9.373 8.598 1.00 64.19 82 GLY A CA 1
ATOM 601 C C . GLY A 1 82 ? -13.191 8.481 9.083 1.00 64.19 82 GLY A C 1
ATOM 602 O O . GLY A 1 82 ? -12.430 8.900 9.961 1.00 64.19 82 GLY A O 1
ATOM 603 N N . PRO A 1 83 ? -13.052 7.252 8.548 1.00 75.69 83 PRO A N 1
ATOM 604 C CA . PRO A 1 83 ? -11.858 6.441 8.765 1.00 75.69 83 PRO A CA 1
ATOM 605 C C . PRO A 1 83 ? -10.638 7.236 8.305 1.00 75.69 83 PRO A C 1
ATOM 607 O O . PRO A 1 83 ? -10.645 7.769 7.197 1.00 75.69 83 PRO A O 1
ATOM 610 N N . ALA A 1 84 ? -9.609 7.332 9.144 1.00 82.81 84 ALA A N 1
ATOM 611 C CA . ALA A 1 84 ? -8.377 7.982 8.728 1.00 82.81 84 ALA A CA 1
ATOM 612 C C . ALA A 1 84 ? -7.746 7.183 7.586 1.00 82.81 84 ALA A C 1
ATOM 614 O O . ALA A 1 84 ? -7.568 5.965 7.710 1.00 82.81 84 ALA A O 1
ATOM 615 N N . THR A 1 85 ? -7.418 7.866 6.494 1.00 91.81 85 THR A N 1
ATOM 616 C CA . THR A 1 85 ? -6.769 7.259 5.334 1.00 91.81 85 THR A CA 1
ATOM 617 C C . THR A 1 85 ? -5.547 8.045 4.905 1.00 91.81 85 THR A C 1
ATOM 619 O O . THR A 1 85 ? -5.449 9.255 5.122 1.00 91.81 85 THR A O 1
ATOM 622 N N . PHE A 1 86 ? -4.615 7.350 4.266 1.00 94.62 86 PHE A N 1
ATOM 623 C CA . PHE A 1 86 ? -3.532 7.989 3.535 1.00 94.62 86 PHE A CA 1
ATOM 624 C C . PHE A 1 86 ? -3.262 7.262 2.227 1.00 94.62 86 PHE A C 1
ATOM 626 O O . PHE A 1 86 ? -3.505 6.060 2.114 1.00 94.62 86 PHE A O 1
ATOM 633 N N . HIS A 1 87 ? -2.725 7.995 1.263 1.00 96.00 87 HIS A N 1
ATOM 634 C CA . HIS A 1 87 ? -2.075 7.472 0.074 1.00 96.00 87 HIS A CA 1
ATOM 635 C C . HIS A 1 87 ? -0.722 8.157 -0.071 1.00 96.00 87 HIS A C 1
ATOM 637 O O . HIS A 1 87 ? -0.599 9.365 0.110 1.00 96.00 87 HIS A O 1
ATOM 643 N N . ARG A 1 88 ? 0.317 7.391 -0.386 1.00 96.19 88 ARG A N 1
ATOM 644 C CA . ARG A 1 88 ? 1.627 7.951 -0.715 1.00 96.19 88 ARG A CA 1
ATOM 645 C C . ARG A 1 88 ? 2.310 7.163 -1.804 1.00 96.19 88 ARG A C 1
ATOM 647 O O . ARG A 1 88 ? 2.131 5.951 -1.899 1.00 96.19 88 ARG A O 1
ATOM 654 N N . ARG A 1 89 ? 3.153 7.849 -2.566 1.00 97.50 89 ARG A N 1
ATOM 655 C CA . ARG A 1 89 ? 4.064 7.267 -3.549 1.00 97.50 89 ARG A CA 1
ATOM 656 C C . ARG A 1 89 ? 5.485 7.651 -3.194 1.00 97.50 89 ARG A C 1
ATOM 658 O O . ARG A 1 89 ? 5.790 8.832 -3.036 1.00 97.50 89 ARG A O 1
ATOM 665 N N . VAL A 1 90 ? 6.352 6.653 -3.102 1.00 97.44 90 VAL A N 1
ATOM 666 C CA . VAL A 1 90 ? 7.770 6.838 -2.818 1.00 97.44 90 VAL A CA 1
ATOM 667 C C . VAL A 1 90 ? 8.633 6.188 -3.888 1.00 97.44 90 VAL A C 1
ATOM 669 O O . VAL A 1 90 ? 8.348 5.085 -4.363 1.00 97.44 90 VAL A O 1
ATOM 672 N N . ARG A 1 91 ? 9.731 6.858 -4.224 1.00 97.44 91 ARG A N 1
ATOM 673 C CA . ARG A 1 91 ? 10.803 6.343 -5.071 1.00 97.44 91 ARG A CA 1
ATOM 674 C C . ARG A 1 91 ? 11.997 5.979 -4.205 1.00 97.44 91 ARG A C 1
ATOM 676 O O . ARG A 1 91 ? 12.452 6.791 -3.403 1.00 97.44 91 ARG A O 1
ATOM 683 N N . HIS A 1 92 ? 12.512 4.765 -4.355 1.00 95.81 92 HIS A N 1
ATOM 684 C CA . HIS A 1 92 ? 13.642 4.284 -3.558 1.00 95.81 92 HIS A CA 1
ATOM 685 C C . HIS A 1 92 ? 14.449 3.215 -4.299 1.00 95.81 92 HIS A C 1
ATOM 687 O O . HIS A 1 92 ? 14.009 2.669 -5.312 1.00 95.81 92 HIS A O 1
ATOM 693 N N . LEU A 1 93 ? 15.636 2.891 -3.784 1.00 94.06 93 LEU A N 1
ATOM 694 C CA . LEU A 1 93 ? 16.438 1.785 -4.298 1.00 94.06 93 LEU A CA 1
ATOM 695 C C . LEU A 1 93 ? 16.009 0.470 -3.632 1.00 94.06 93 LEU A C 1
ATOM 697 O O . LEU A 1 93 ? 15.798 0.408 -2.420 1.00 94.06 93 LEU A O 1
ATOM 701 N N . ARG A 1 94 ? 15.902 -0.604 -4.414 1.00 90.19 94 ARG A N 1
ATOM 702 C CA . ARG A 1 94 ? 15.650 -1.960 -3.916 1.00 90.19 94 ARG A CA 1
ATOM 703 C C . ARG A 1 94 ? 16.440 -2.962 -4.744 1.00 90.19 94 ARG A C 1
ATOM 705 O O . ARG A 1 94 ? 16.243 -3.069 -5.948 1.00 90.19 94 ARG A O 1
ATOM 712 N N . TRP A 1 95 ? 17.340 -3.696 -4.089 1.00 87.62 95 TRP A N 1
ATOM 713 C CA . TRP A 1 95 ? 18.198 -4.705 -4.733 1.00 87.62 95 TRP A CA 1
ATOM 714 C C . TRP A 1 95 ? 18.944 -4.185 -5.978 1.00 87.62 95 TRP A C 1
ATOM 716 O O . TRP A 1 95 ? 19.096 -4.900 -6.961 1.00 87.62 95 TRP A O 1
ATOM 726 N N . GLY A 1 96 ? 19.387 -2.923 -5.945 1.00 88.12 96 GLY A N 1
ATOM 727 C CA . GLY A 1 96 ? 20.105 -2.285 -7.053 1.00 88.12 96 GLY A CA 1
ATOM 728 C C . GLY A 1 96 ? 19.223 -1.712 -8.169 1.00 88.12 96 GLY A C 1
ATOM 729 O O . GLY A 1 96 ? 19.759 -1.074 -9.068 1.00 88.12 96 GLY A O 1
ATOM 730 N N . ALA A 1 97 ? 17.898 -1.870 -8.103 1.00 91.44 97 ALA A N 1
ATOM 731 C CA . ALA A 1 97 ? 16.954 -1.289 -9.057 1.00 91.44 97 ALA A CA 1
ATOM 732 C C . ALA A 1 97 ? 16.117 -0.173 -8.414 1.00 91.44 97 ALA A C 1
ATOM 734 O O . ALA A 1 97 ? 15.792 -0.226 -7.224 1.00 91.44 97 ALA A O 1
ATOM 735 N N . VAL A 1 98 ? 15.755 0.842 -9.202 1.00 94.62 98 VAL A N 1
ATOM 736 C CA . VAL A 1 98 ? 14.850 1.906 -8.749 1.00 94.62 98 VAL A CA 1
ATOM 737 C C . VAL A 1 98 ? 13.426 1.357 -8.720 1.00 94.62 98 VAL A C 1
ATOM 739 O O . VAL A 1 98 ? 12.908 0.884 -9.734 1.00 94.62 98 VAL A O 1
ATOM 742 N N . ALA A 1 99 ? 12.800 1.432 -7.553 1.00 95.06 99 ALA A N 1
ATOM 743 C CA . ALA A 1 99 ? 11.430 1.020 -7.313 1.00 95.06 99 ALA A CA 1
ATOM 744 C C . ALA A 1 99 ? 10.532 2.242 -7.122 1.00 95.06 99 ALA A C 1
ATOM 746 O O . ALA A 1 99 ? 10.947 3.238 -6.519 1.00 95.06 99 ALA A O 1
ATOM 747 N N . LEU A 1 100 ? 9.290 2.123 -7.581 1.00 96.81 100 LEU A N 1
ATOM 748 C CA . LEU A 1 100 ? 8.188 2.944 -7.100 1.00 96.81 100 LEU A CA 1
ATOM 749 C C . LEU A 1 100 ? 7.300 2.084 -6.211 1.00 96.81 100 LEU A C 1
ATOM 751 O O . LEU A 1 100 ? 6.901 0.980 -6.592 1.00 96.81 100 LEU A O 1
ATOM 755 N N . THR A 1 101 ? 7.027 2.601 -5.020 1.00 96.75 101 THR A N 1
ATOM 756 C CA . THR A 1 101 ? 6.174 1.967 -4.022 1.00 96.75 101 THR A CA 1
ATOM 757 C C . THR A 1 101 ? 5.045 2.918 -3.670 1.00 96.75 101 THR A C 1
ATOM 759 O O . THR A 1 101 ? 5.286 4.059 -3.286 1.00 96.75 101 THR A O 1
ATOM 762 N N . GLU A 1 102 ? 3.816 2.438 -3.778 1.00 97.62 102 GLU A N 1
ATOM 763 C CA . GLU A 1 102 ? 2.625 3.129 -3.313 1.00 97.62 102 GLU A CA 1
ATOM 764 C C . GLU A 1 102 ? 2.101 2.468 -2.042 1.00 97.62 102 GLU A C 1
ATOM 766 O O . GLU A 1 102 ? 2.115 1.239 -1.914 1.00 97.62 102 GLU A O 1
ATOM 771 N N . GLN A 1 103 ? 1.656 3.280 -1.089 1.00 97.56 103 GLN A N 1
ATOM 772 C CA . GLN A 1 103 ? 1.010 2.804 0.124 1.00 97.56 103 GLN A CA 1
ATOM 773 C C . GLN A 1 103 ? -0.351 3.450 0.295 1.00 97.56 103 GLN A C 1
ATOM 775 O O . GLN A 1 103 ? -0.469 4.663 0.157 1.00 97.56 103 GLN A O 1
ATOM 780 N N . TRP A 1 104 ? -1.335 2.635 0.658 1.00 97.75 104 TRP A N 1
ATOM 781 C CA . TRP A 1 104 ? -2.637 3.081 1.130 1.00 97.75 104 TRP A CA 1
ATOM 782 C C . TRP A 1 104 ? -2.839 2.600 2.556 1.00 97.75 104 TRP A C 1
ATOM 784 O O . TRP A 1 104 ? -2.590 1.428 2.850 1.00 97.75 104 TRP A O 1
ATOM 794 N N . GLY A 1 105 ? -3.285 3.504 3.416 1.00 96.62 105 GLY A N 1
ATOM 795 C CA . GLY A 1 105 ? -3.608 3.218 4.802 1.00 96.62 105 GLY A CA 1
ATOM 796 C C . GLY A 1 105 ? -5.085 3.412 5.093 1.00 96.62 105 GLY A C 1
ATOM 797 O O . GLY A 1 105 ? -5.681 4.375 4.613 1.00 96.62 105 GLY A O 1
ATOM 798 N N . TRP A 1 106 ? -5.647 2.544 5.932 1.00 95.38 106 TRP A N 1
ATOM 799 C CA . TRP A 1 106 ? -6.981 2.701 6.511 1.00 95.38 106 TRP A CA 1
ATOM 800 C C . TRP A 1 106 ? -6.954 2.382 8.004 1.00 95.38 106 TRP A C 1
ATOM 802 O O . TRP A 1 106 ? -6.523 1.299 8.395 1.00 95.38 106 TRP A O 1
ATOM 812 N N . LEU A 1 107 ? -7.462 3.289 8.836 1.00 93.56 107 LEU A N 1
ATOM 813 C CA . LEU A 1 107 ? -7.662 3.047 10.265 1.00 93.56 107 LEU A CA 1
ATOM 814 C C . LEU A 1 107 ? -9.116 2.652 10.535 1.00 93.56 107 LEU A C 1
ATOM 816 O O . LEU A 1 107 ? -10.034 3.443 10.306 1.00 93.56 107 LEU A O 1
ATOM 820 N N . ALA A 1 108 ? -9.335 1.453 11.072 1.00 91.19 108 ALA A N 1
ATOM 821 C CA . ALA A 1 108 ? -10.665 0.971 11.435 1.00 91.19 108 ALA A CA 1
ATOM 822 C C . ALA A 1 108 ? -10.625 0.129 12.713 1.00 91.19 108 ALA A C 1
ATOM 824 O O . ALA A 1 108 ? -9.824 -0.790 12.837 1.00 91.19 108 ALA A O 1
ATOM 825 N N . HIS A 1 109 ? -11.518 0.420 13.664 1.00 90.00 109 HIS A N 1
ATOM 826 C CA . HIS A 1 109 ? -11.657 -0.342 14.916 1.00 90.00 109 HIS A CA 1
ATOM 827 C C . HIS A 1 109 ? -10.345 -0.511 15.716 1.00 90.00 109 HIS A C 1
ATOM 829 O O . HIS A 1 109 ? -10.124 -1.554 16.324 1.00 90.00 109 HIS A O 1
ATOM 835 N N . GLY A 1 110 ? -9.472 0.505 15.715 1.00 91.62 110 GLY A N 1
ATOM 836 C CA . GLY A 1 110 ? -8.166 0.444 16.390 1.00 91.62 110 GLY A CA 1
ATOM 837 C C . GLY A 1 110 ? -7.119 -0.412 15.667 1.00 91.62 110 GLY A C 1
ATOM 838 O O . GLY A 1 110 ? -6.095 -0.744 16.256 1.00 91.62 110 GLY A O 1
ATOM 839 N N . LEU A 1 111 ? -7.373 -0.784 14.409 1.00 93.94 111 LEU A N 1
ATOM 840 C CA . LEU A 1 111 ? -6.446 -1.500 13.540 1.00 93.94 111 LEU A CA 1
ATOM 841 C C . LEU A 1 111 ? -6.060 -0.619 12.349 1.00 93.94 111 LEU A C 1
ATOM 843 O O . LEU A 1 111 ? -6.934 -0.091 11.656 1.00 93.94 111 LEU A O 1
ATOM 847 N N . GLY A 1 112 ? -4.760 -0.485 12.114 1.00 94.94 112 GLY A N 1
ATOM 848 C CA . GLY A 1 112 ? -4.187 0.118 10.920 1.00 94.94 112 GLY A CA 1
ATOM 849 C C . GLY A 1 112 ? -3.998 -0.948 9.852 1.00 94.94 112 GLY A C 1
ATOM 850 O O . GLY A 1 112 ? -3.349 -1.966 10.089 1.00 94.94 112 GLY A O 1
ATOM 851 N N . PHE A 1 113 ? -4.587 -0.736 8.683 1.00 95.69 113 PHE A N 1
ATOM 852 C CA . PHE A 1 113 ? -4.400 -1.578 7.511 1.00 95.69 113 PHE A CA 1
ATOM 853 C C . PHE A 1 113 ? -3.537 -0.825 6.511 1.00 95.69 113 PHE A C 1
ATOM 855 O O . PHE A 1 113 ? -3.948 0.235 6.050 1.00 95.69 113 PHE A O 1
ATOM 862 N N . THR A 1 114 ? -2.390 -1.387 6.138 1.00 96.94 114 THR A N 1
ATOM 863 C CA . THR A 1 114 ? -1.488 -0.786 5.147 1.00 96.94 114 THR A CA 1
ATOM 864 C C . THR A 1 114 ? -1.343 -1.722 3.954 1.00 96.94 114 THR A C 1
ATOM 866 O O . THR A 1 114 ? -0.755 -2.806 4.056 1.00 96.94 114 THR A O 1
ATOM 869 N N . LEU A 1 115 ? -1.868 -1.307 2.801 1.00 97.75 115 LEU A N 1
ATOM 870 C CA . LEU A 1 115 ? -1.583 -1.923 1.508 1.00 97.75 115 LEU A CA 1
ATOM 871 C C . LEU A 1 115 ? -0.335 -1.272 0.929 1.00 97.75 115 LEU A C 1
ATOM 873 O O . LEU A 1 115 ? -0.306 -0.071 0.711 1.00 97.75 115 LEU A O 1
ATOM 877 N N . THR A 1 116 ? 0.683 -2.070 0.641 1.00 97.56 116 THR A N 1
ATOM 878 C CA . THR A 1 116 ? 1.878 -1.657 -0.096 1.00 97.56 116 THR A CA 1
ATOM 879 C C . THR A 1 116 ? 1.862 -2.310 -1.470 1.00 97.56 116 THR A C 1
ATOM 881 O O . THR A 1 116 ? 1.833 -3.541 -1.561 1.00 97.56 116 THR A O 1
ATOM 884 N N . ALA A 1 117 ? 1.910 -1.503 -2.522 1.00 97.75 117 ALA A N 1
ATOM 885 C CA . ALA A 1 117 ? 2.109 -1.940 -3.894 1.00 97.75 117 ALA A CA 1
ATOM 886 C C . ALA A 1 117 ? 3.470 -1.452 -4.392 1.00 97.75 117 ALA A C 1
ATOM 888 O O . ALA A 1 117 ? 3.851 -0.321 -4.120 1.00 97.75 117 ALA A O 1
ATOM 889 N N . SER A 1 118 ? 4.228 -2.285 -5.096 1.00 96.69 118 SER A N 1
ATOM 890 C CA . SER A 1 118 ? 5.559 -1.904 -5.586 1.00 96.69 118 SER A CA 1
ATOM 891 C C . SER A 1 118 ? 5.824 -2.476 -6.963 1.00 96.69 118 SER A C 1
ATOM 893 O O . SER A 1 118 ? 5.413 -3.606 -7.218 1.00 96.69 118 SER A O 1
ATOM 895 N N . ALA A 1 119 ? 6.549 -1.740 -7.798 1.00 95.75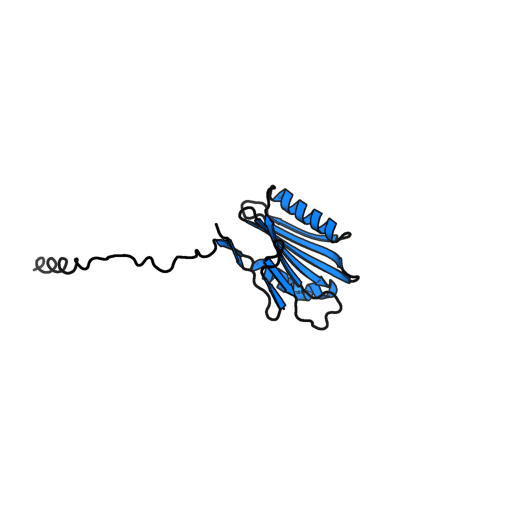 119 ALA A N 1
ATOM 896 C CA . ALA A 1 119 ? 7.039 -2.177 -9.103 1.00 95.75 119 ALA A CA 1
ATOM 897 C C . ALA A 1 119 ? 8.396 -1.524 -9.408 1.00 95.75 119 ALA A C 1
ATOM 899 O O . ALA A 1 119 ? 8.822 -0.589 -8.717 1.00 95.75 119 ALA A O 1
ATOM 900 N N . ALA A 1 120 ? 9.083 -1.996 -10.449 1.00 95.00 120 ALA A N 1
ATOM 901 C CA . ALA A 1 120 ? 10.185 -1.239 -11.033 1.00 95.00 120 ALA A CA 1
ATOM 902 C C . ALA A 1 120 ? 9.679 0.133 -11.511 1.00 95.00 120 ALA A C 1
ATOM 904 O O . ALA A 1 120 ? 8.586 0.237 -12.064 1.00 95.00 120 ALA A O 1
ATOM 905 N N . ALA A 1 121 ? 10.472 1.191 -11.326 1.00 94.69 121 ALA A N 1
ATOM 906 C CA . ALA A 1 121 ? 10.042 2.547 -11.681 1.00 94.69 121 ALA A CA 1
ATOM 907 C C . ALA A 1 121 ? 9.691 2.698 -13.174 1.00 94.69 121 ALA A C 1
ATOM 909 O O . ALA A 1 121 ? 8.772 3.435 -13.500 1.00 94.69 121 ALA A O 1
ATOM 910 N N . ALA A 1 122 ? 10.375 1.967 -14.060 1.00 93.25 122 ALA A N 1
ATOM 911 C CA . ALA A 1 122 ? 10.100 1.963 -15.500 1.00 93.25 122 ALA A CA 1
ATOM 912 C C . ALA A 1 122 ? 8.795 1.238 -15.887 1.00 93.25 122 ALA A C 1
ATOM 914 O O . ALA A 1 122 ? 8.284 1.442 -16.982 1.00 93.25 122 ALA A O 1
ATOM 915 N N . GLU A 1 123 ? 8.267 0.387 -15.006 1.00 92.69 123 GLU A N 1
ATOM 916 C CA . GLU A 1 123 ? 7.058 -0.415 -15.242 1.00 92.69 123 GLU A CA 1
ATOM 917 C C . GLU A 1 123 ? 5.839 0.146 -14.498 1.00 92.69 123 GLU A C 1
ATOM 919 O O . GLU A 1 123 ? 4.710 -0.269 -14.759 1.00 92.69 123 GLU A O 1
ATOM 924 N N . HIS A 1 124 ? 6.058 1.076 -13.561 1.00 94.75 124 HIS A N 1
ATOM 925 C CA . HIS A 1 124 ? 5.038 1.576 -12.640 1.00 94.75 124 HIS A CA 1
ATOM 926 C C . HIS A 1 124 ? 3.839 2.191 -13.361 1.00 94.75 124 HIS A C 1
ATOM 928 O O . HIS A 1 124 ? 2.713 1.815 -13.048 1.00 94.75 124 HIS A O 1
ATOM 934 N N . ASP A 1 125 ? 4.061 3.028 -14.375 1.00 94.25 125 ASP A N 1
ATOM 935 C CA . ASP A 1 125 ? 2.973 3.664 -15.131 1.00 94.25 125 ASP A CA 1
ATOM 936 C C . ASP A 1 125 ? 2.019 2.631 -15.761 1.00 94.25 125 ASP A C 1
ATOM 938 O O . ASP A 1 125 ? 0.813 2.855 -15.835 1.00 94.25 125 ASP A O 1
ATOM 942 N N . GLY A 1 126 ? 2.534 1.458 -16.151 1.00 93.88 126 GLY A N 1
ATOM 943 C CA . GLY A 1 126 ? 1.733 0.369 -16.718 1.00 93.88 126 GLY A CA 1
ATOM 944 C C . GLY A 1 126 ? 0.884 -0.396 -15.696 1.00 93.88 126 GLY A C 1
ATOM 945 O O . GLY A 1 126 ? -0.029 -1.125 -16.084 1.00 93.88 126 GLY A O 1
ATOM 946 N N . VAL A 1 127 ? 1.166 -0.252 -14.397 1.00 94.50 127 VAL A N 1
ATOM 947 C CA . VAL A 1 127 ? 0.469 -0.964 -13.309 1.00 94.50 127 VAL A CA 1
ATOM 948 C C . VAL A 1 127 ? -0.163 -0.040 -12.265 1.00 94.50 127 VAL A C 1
ATOM 950 O O . VAL A 1 127 ? -0.884 -0.531 -11.397 1.00 94.50 127 VAL A O 1
ATOM 953 N N . ALA A 1 128 ? 0.044 1.275 -12.351 1.00 95.75 128 ALA A N 1
ATOM 954 C CA . ALA A 1 128 ? -0.453 2.257 -11.387 1.00 95.75 128 ALA A CA 1
ATOM 955 C C . ALA A 1 128 ? -1.982 2.194 -11.226 1.00 95.75 128 ALA A C 1
ATOM 957 O O . ALA A 1 128 ? -2.489 2.090 -10.110 1.00 95.75 128 ALA A O 1
ATOM 958 N N . GLU A 1 129 ? -2.721 2.143 -12.337 1.00 96.31 129 GLU A N 1
ATOM 959 C CA . GLU A 1 129 ? -4.185 2.005 -12.319 1.00 96.31 129 GLU A CA 1
ATOM 960 C C . GLU A 1 129 ? -4.640 0.674 -11.703 1.00 96.31 129 GLU A C 1
ATOM 962 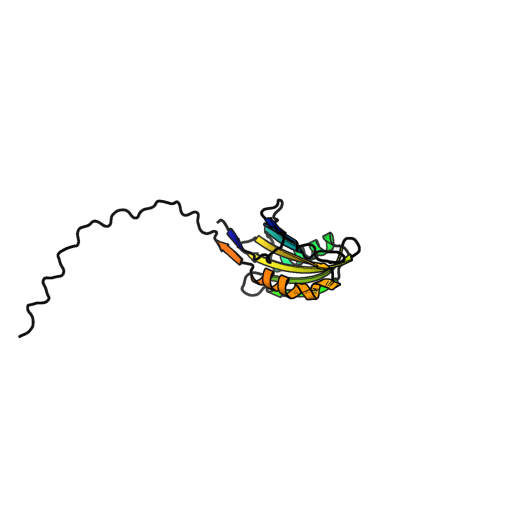O O . GLU A 1 129 ? -5.647 0.611 -10.999 1.00 96.31 129 GLU A O 1
ATOM 967 N N . VAL A 1 130 ? -3.872 -0.404 -11.900 1.00 97.00 130 VAL A N 1
ATOM 968 C CA . VAL A 1 130 ? -4.155 -1.700 -11.265 1.00 97.00 130 VAL A CA 1
ATOM 969 C C . VAL A 1 130 ? -3.968 -1.599 -9.752 1.00 97.00 130 VAL A C 1
ATOM 971 O O . VAL A 1 130 ? -4.790 -2.123 -9.001 1.00 97.00 130 VAL A O 1
ATOM 974 N N . PHE A 1 131 ? -2.921 -0.914 -9.287 1.00 97.75 131 PHE A N 1
ATOM 975 C CA . PHE A 1 131 ? -2.704 -0.681 -7.860 1.00 97.75 131 PHE A CA 1
ATOM 976 C C . PHE A 1 131 ? -3.819 0.163 -7.243 1.00 97.75 131 PHE A C 1
ATOM 978 O O . PHE A 1 131 ? -4.372 -0.233 -6.214 1.00 97.75 131 PHE A O 1
ATOM 985 N N . ALA A 1 132 ? -4.204 1.257 -7.899 1.00 97.25 132 ALA A N 1
ATOM 986 C CA . ALA A 1 132 ? -5.308 2.104 -7.464 1.00 97.25 132 ALA A CA 1
ATOM 987 C C . ALA A 1 132 ? -6.635 1.326 -7.404 1.00 97.25 132 ALA A C 1
ATOM 989 O O . ALA A 1 132 ? -7.348 1.400 -6.404 1.00 97.25 132 ALA A O 1
ATOM 990 N N . ALA A 1 133 ? -6.937 0.506 -8.417 1.00 97.12 133 ALA A N 1
ATOM 991 C CA . ALA A 1 133 ? -8.136 -0.333 -8.439 1.00 97.12 133 ALA A CA 1
ATOM 992 C C . ALA A 1 133 ? -8.143 -1.388 -7.318 1.00 97.12 133 ALA A C 1
ATOM 994 O O . ALA A 1 133 ? -9.181 -1.636 -6.700 1.00 97.12 133 ALA A O 1
ATOM 995 N N . VAL A 1 134 ? -6.988 -1.994 -7.015 1.00 97.50 134 VAL A N 1
ATOM 996 C CA . VAL A 1 134 ? -6.848 -2.908 -5.872 1.00 97.50 134 VAL A CA 1
ATOM 997 C C . VAL A 1 134 ? -7.109 -2.164 -4.566 1.00 97.50 134 VAL A C 1
ATOM 999 O O . VAL A 1 134 ? -7.927 -2.627 -3.773 1.00 97.50 134 VAL A O 1
ATOM 1002 N N . ALA A 1 135 ? -6.484 -1.007 -4.351 1.00 97.38 135 ALA A N 1
ATOM 1003 C CA . ALA A 1 135 ? -6.695 -0.206 -3.147 1.00 97.38 135 ALA A CA 1
ATOM 1004 C C . ALA A 1 135 ? -8.166 0.210 -2.977 1.00 97.38 135 ALA A C 1
ATOM 1006 O O . ALA A 1 135 ? -8.725 0.061 -1.893 1.00 97.38 135 ALA A O 1
ATOM 1007 N N . ALA A 1 136 ? -8.825 0.635 -4.059 1.00 96.06 136 ALA A N 1
ATOM 1008 C CA . ALA A 1 136 ? -10.239 1.011 -4.059 1.00 96.06 136 ALA A CA 1
ATOM 1009 C C . ALA A 1 136 ? -11.190 -0.155 -3.726 1.00 96.06 136 ALA A C 1
ATOM 1011 O O . ALA A 1 136 ? -12.320 0.072 -3.302 1.00 96.06 136 ALA A O 1
ATOM 1012 N N . SER A 1 137 ? -10.747 -1.405 -3.899 1.00 96.69 137 SER A N 1
ATOM 1013 C CA . SER A 1 137 ? -11.529 -2.599 -3.548 1.00 96.69 137 SER A CA 1
ATOM 1014 C C . SER A 1 137 ? -11.442 -2.995 -2.069 1.00 96.69 137 SER A C 1
ATOM 1016 O O . SER A 1 137 ? -12.103 -3.952 -1.655 1.00 96.69 137 SER A O 1
ATOM 1018 N N . PHE A 1 138 ? -10.601 -2.316 -1.283 1.00 96.12 138 PHE A N 1
ATOM 1019 C CA . PHE A 1 138 ? -10.433 -2.621 0.131 1.00 96.12 138 PHE A CA 1
ATOM 1020 C C . PHE A 1 138 ? -11.722 -2.341 0.905 1.00 96.12 138 PHE A C 1
ATOM 1022 O O . PHE A 1 138 ? -12.298 -1.257 0.819 1.00 96.12 138 PHE A O 1
ATOM 1029 N N . ALA A 1 139 ? -12.147 -3.310 1.712 1.00 92.81 139 ALA A N 1
ATOM 1030 C CA . ALA A 1 139 ? -13.223 -3.114 2.670 1.00 92.81 139 ALA A CA 1
ATOM 1031 C C . ALA A 1 139 ? -12.962 -3.890 3.961 1.00 92.81 139 ALA A C 1
ATOM 1033 O O . ALA A 1 139 ? -12.386 -4.981 3.958 1.00 92.81 139 ALA A O 1
ATOM 1034 N N . VAL A 1 140 ? -13.439 -3.324 5.067 1.00 91.38 140 VAL A N 1
ATOM 1035 C CA . VAL A 1 140 ? -13.420 -3.924 6.399 1.00 91.38 140 VAL A CA 1
ATOM 1036 C C . VAL A 1 140 ? -14.811 -3.804 7.007 1.00 91.38 140 VAL A C 1
ATOM 1038 O O . VAL A 1 140 ? -15.452 -2.757 6.923 1.00 91.38 140 VAL A O 1
ATOM 1041 N N . GLY A 1 141 ? -15.302 -4.887 7.596 1.00 86.31 141 GLY A N 1
ATOM 1042 C CA . GLY A 1 141 ? -16.622 -4.930 8.212 1.00 86.31 141 GLY A CA 1
ATOM 1043 C C . GLY A 1 141 ? -16.715 -6.005 9.282 1.00 86.31 141 GLY A C 1
ATOM 1044 O O . GLY A 1 141 ? -15.765 -6.750 9.524 1.00 86.31 141 GLY A O 1
ATOM 1045 N N . ALA A 1 142 ? -17.874 -6.101 9.931 1.00 77.50 142 ALA A N 1
ATOM 1046 C CA . ALA A 1 142 ? -18.151 -7.220 10.821 1.00 77.50 142 ALA A CA 1
ATOM 1047 C C . ALA A 1 142 ? -18.065 -8.531 10.028 1.00 77.50 142 ALA A C 1
ATOM 1049 O O . ALA A 1 142 ? -18.603 -8.627 8.920 1.00 77.50 142 ALA A O 1
ATOM 1050 N N . ALA A 1 143 ? -17.395 -9.540 10.588 1.00 71.00 143 ALA A N 1
ATOM 1051 C CA . ALA A 1 143 ? -17.457 -10.873 10.017 1.00 71.00 143 ALA A CA 1
ATOM 1052 C C . ALA A 1 143 ? -18.932 -11.293 9.943 1.00 71.00 143 ALA A C 1
ATOM 1054 O O . ALA A 1 143 ? -19.668 -11.053 10.909 1.00 71.00 143 ALA A O 1
ATOM 1055 N N . PRO A 1 144 ? -19.393 -11.889 8.825 1.00 58.19 144 PRO A N 1
ATOM 1056 C CA . PRO A 1 144 ? -20.710 -12.498 8.808 1.00 58.19 144 PRO A CA 1
ATOM 1057 C C . PRO A 1 144 ? -20.731 -13.474 9.977 1.00 58.19 144 PRO A C 1
ATOM 1059 O O . PRO A 1 144 ? -19.896 -14.379 10.041 1.00 58.19 144 PRO A O 1
ATOM 1062 N N . GLY A 1 145 ? -21.601 -13.201 10.954 1.00 53.22 145 GLY A N 1
ATOM 1063 C CA . GLY A 1 145 ? -21.645 -13.973 12.183 1.00 53.22 145 GLY A CA 1
ATOM 1064 C C . GLY A 1 145 ? -21.679 -15.449 11.821 1.00 53.22 145 GLY A C 1
ATOM 1065 O O . GLY A 1 145 ? -22.413 -15.846 10.912 1.00 53.22 145 GLY A O 1
ATOM 1066 N N . SER A 1 146 ? -20.877 -16.253 12.511 1.00 50.88 146 SER A N 1
ATOM 1067 C CA . SER A 1 146 ? -21.031 -17.701 12.565 1.00 50.88 146 SER A CA 1
ATOM 1068 C C . SER A 1 146 ? -22.387 -18.005 13.208 1.00 50.88 146 SER A C 1
ATOM 1070 O O . SER A 1 146 ? -22.500 -18.413 14.361 1.00 50.88 146 SER A O 1
ATOM 1072 N N . GLY A 1 147 ? -23.457 -17.721 12.465 1.00 44.84 147 GLY A N 1
ATOM 1073 C CA . GLY A 1 147 ? -24.818 -18.045 12.815 1.00 44.84 147 GLY A CA 1
ATOM 1074 C C . GLY A 1 147 ? -24.860 -19.547 12.989 1.00 44.84 147 GLY A C 1
ATOM 1075 O O . GLY A 1 147 ? -24.726 -20.300 12.027 1.00 44.84 147 GLY A O 1
ATOM 1076 N N . ARG A 1 148 ? -24.974 -19.971 14.244 1.00 45.94 148 ARG A N 1
ATOM 1077 C CA . ARG A 1 148 ? -25.198 -21.355 14.635 1.00 45.94 148 ARG A CA 1
ATOM 1078 C C . ARG A 1 148 ? -26.346 -21.897 13.765 1.00 45.94 148 ARG A C 1
ATOM 1080 O O . ARG A 1 148 ? -27.448 -21.351 13.852 1.00 45.94 148 ARG A O 1
ATOM 1087 N N . PRO A 1 149 ? -26.136 -22.912 12.907 1.00 46.75 149 PRO A N 1
ATOM 1088 C CA . PRO A 1 149 ? -27.235 -23.486 12.151 1.00 46.75 149 PRO A CA 1
ATOM 1089 C C . PRO A 1 149 ? -28.136 -24.210 13.153 1.00 46.75 149 PRO A C 1
ATOM 1091 O O . PRO A 1 149 ? -27.711 -25.167 13.795 1.00 46.75 149 PRO A O 1
ATOM 1094 N N . GLY A 1 150 ? -29.357 -23.710 13.339 1.00 49.88 150 GLY A N 1
ATOM 1095 C CA . GLY A 1 150 ? -30.355 -24.343 14.202 1.00 49.88 150 GLY A CA 1
ATOM 1096 C C . GLY A 1 150 ? -30.813 -23.491 15.382 1.00 49.88 150 GLY A C 1
ATOM 1097 O O . GLY A 1 150 ? -30.688 -23.897 16.532 1.00 49.88 150 GLY A O 1
ATOM 1098 N N . GLN A 1 151 ? -31.422 -22.341 15.108 1.00 45.91 151 GLN A N 1
ATOM 1099 C CA . GLN A 1 151 ? -32.643 -21.990 15.830 1.00 45.91 151 GLN A CA 1
ATOM 1100 C C . GLN A 1 151 ? -33.761 -21.930 14.797 1.00 45.91 151 GLN A C 1
ATOM 1102 O O . GLN A 1 151 ? -34.009 -20.907 14.164 1.00 45.91 151 GLN A O 1
ATOM 1107 N N . SER A 1 152 ? -34.380 -23.090 14.577 1.00 48.84 152 SER A N 1
ATOM 1108 C CA . SER A 1 152 ? -35.716 -23.157 14.000 1.00 48.84 152 SER A CA 1
ATOM 1109 C C . SER A 1 152 ? -36.633 -22.282 14.857 1.00 48.84 152 SER A C 1
ATOM 1111 O O . SER A 1 152 ? -36.606 -22.434 16.079 1.00 48.84 152 SER A O 1
ATOM 1113 N N . PRO A 1 153 ? -37.442 -21.383 14.277 1.00 47.09 153 PRO A N 1
ATOM 1114 C CA . PRO A 1 153 ? -38.485 -20.730 15.043 1.00 47.09 153 PRO A CA 1
ATOM 1115 C C . PRO A 1 153 ? -39.494 -21.805 15.454 1.00 47.09 153 PRO A C 1
ATOM 1117 O O . PRO A 1 153 ? -40.208 -22.365 14.620 1.00 47.09 153 PRO A O 1
ATOM 1120 N N . GLU A 1 154 ? -39.500 -22.130 16.743 1.00 45.56 154 GLU A N 1
ATOM 1121 C CA . GLU A 1 154 ? -40.559 -22.906 17.365 1.00 45.56 154 GLU A CA 1
ATOM 1122 C C . GLU A 1 154 ? -41.920 -22.264 17.063 1.00 45.56 154 GLU A C 1
ATOM 1124 O O . GLU A 1 154 ? -42.122 -21.060 17.215 1.00 45.56 154 GLU A O 1
ATOM 1129 N N . GLY A 1 155 ? -42.860 -23.109 16.641 1.00 44.69 155 GLY A N 1
ATOM 1130 C CA . GLY A 1 155 ? -44.263 -22.995 17.018 1.00 44.69 155 GLY A CA 1
ATOM 1131 C C . GLY A 1 155 ? -45.016 -21.749 16.561 1.00 44.69 155 GLY A C 1
ATOM 1132 O O . GLY A 1 155 ? -45.472 -20.967 17.390 1.00 44.69 155 GLY A O 1
ATOM 1133 N N . ARG A 1 156 ? -45.335 -21.644 15.265 1.00 42.16 156 ARG A N 1
ATOM 1134 C CA . ARG A 1 156 ? -46.627 -21.040 14.900 1.00 42.16 156 ARG A CA 1
ATOM 1135 C C . ARG A 1 156 ? -47.701 -22.111 15.014 1.00 42.16 156 ARG A C 1
ATOM 1137 O O . ARG A 1 156 ? -47.892 -22.927 14.118 1.00 42.16 156 ARG A O 1
ATOM 1144 N N . SER A 1 157 ? -48.333 -22.110 16.185 1.00 44.88 157 SER A N 1
ATOM 1145 C CA . SER A 1 157 ? -49.516 -22.894 16.508 1.00 44.88 157 SER A CA 1
ATOM 1146 C C . SER A 1 157 ? -50.582 -22.716 15.427 1.00 44.88 157 SER A C 1
ATOM 1148 O O . SER A 1 157 ? -51.034 -21.609 15.134 1.00 44.88 157 SER A O 1
ATOM 1150 N N . SER A 1 158 ? -50.948 -23.840 14.821 1.00 45.53 158 SER A N 1
ATOM 1151 C CA . SER A 1 158 ? -52.034 -24.005 13.866 1.00 45.53 158 SER A CA 1
ATOM 1152 C C . SER A 1 158 ? -53.376 -23.892 14.593 1.00 45.53 158 SER A C 1
ATOM 1154 O O . SER A 1 158 ? -53.996 -24.901 14.922 1.00 45.53 158 SER A O 1
ATOM 1156 N N . SER A 1 159 ? -53.819 -22.677 14.906 1.00 52.62 159 SER A N 1
ATOM 1157 C CA . SER A 1 159 ? -55.150 -22.424 15.479 1.00 52.62 159 SER A CA 1
ATOM 1158 C C . SER A 1 159 ? -55.600 -20.981 15.234 1.00 52.62 159 SER A C 1
ATOM 1160 O O . SER A 1 159 ? -55.891 -20.273 16.178 1.00 52.62 159 SER A O 1
ATOM 1162 N N . ASP A 1 160 ? -55.642 -20.534 13.977 1.00 43.91 160 ASP A N 1
ATOM 1163 C CA . ASP A 1 160 ? -56.391 -19.323 13.575 1.00 43.91 160 ASP A CA 1
ATOM 1164 C C . ASP A 1 160 ? -56.924 -19.453 12.136 1.00 43.91 160 ASP A C 1
ATOM 1166 O O . ASP A 1 160 ? -56.992 -18.517 11.342 1.00 43.91 160 ASP A O 1
ATOM 1170 N N . VAL A 1 161 ? -57.335 -20.673 11.787 1.00 51.25 161 VAL A N 1
ATOM 1171 C CA . VAL A 1 161 ? -58.250 -20.903 10.671 1.00 51.25 161 VAL A CA 1
ATOM 1172 C C . VAL A 1 161 ? -59.648 -20.937 11.282 1.00 51.25 161 VAL A C 1
ATOM 1174 O O . VAL A 1 161 ? -59.897 -21.705 12.208 1.00 51.25 161 VAL A O 1
ATOM 1177 N N . THR A 1 162 ? -60.566 -20.142 10.724 1.00 52.12 162 THR A N 1
ATOM 1178 C CA . THR A 1 162 ? -62.025 -20.104 10.990 1.00 52.12 162 THR A CA 1
ATOM 1179 C C . THR A 1 162 ? -62.580 -19.019 11.936 1.00 52.12 162 THR A C 1
ATOM 1181 O O . THR A 1 162 ? -63.466 -19.298 12.739 1.00 52.12 162 THR A O 1
ATOM 1184 N N . ARG A 1 163 ? -62.197 -17.738 11.783 1.00 46.22 163 ARG A N 1
ATOM 1185 C CA . ARG A 1 163 ? -63.064 -16.620 12.241 1.00 46.22 163 ARG A CA 1
ATOM 1186 C C . ARG A 1 163 ? -62.875 -15.298 11.478 1.00 46.22 163 ARG A C 1
ATOM 1188 O O . ARG A 1 163 ? -62.721 -14.250 12.085 1.00 46.22 163 ARG A O 1
ATOM 1195 N N . ALA A 1 164 ? -62.906 -15.327 10.145 1.00 43.78 164 ALA A N 1
ATOM 1196 C CA . ALA A 1 164 ? -62.935 -14.094 9.337 1.00 43.78 164 ALA A CA 1
ATOM 1197 C C . ALA A 1 164 ? -63.745 -14.217 8.028 1.00 43.78 164 ALA A C 1
ATOM 1199 O O . ALA A 1 164 ? -63.501 -13.491 7.073 1.00 43.78 164 ALA A O 1
ATOM 1200 N N . ALA A 1 165 ? -64.721 -15.132 7.967 1.00 44.16 165 ALA A N 1
ATOM 1201 C CA . ALA A 1 165 ? -65.571 -15.330 6.784 1.00 44.16 165 ALA A CA 1
ATOM 1202 C C . ALA A 1 165 ? -67.083 -15.248 7.084 1.00 44.16 165 ALA A C 1
ATOM 1204 O O . ALA A 1 165 ? -67.882 -15.820 6.345 1.00 44.16 165 ALA A O 1
ATOM 1205 N N . ARG A 1 166 ? -67.499 -14.564 8.167 1.00 47.75 166 ARG A N 1
ATOM 1206 C CA . ARG A 1 166 ? -68.922 -14.478 8.563 1.00 47.75 166 ARG A CA 1
ATOM 1207 C C . ARG A 1 166 ? -69.558 -13.082 8.582 1.00 47.75 166 ARG A C 1
ATOM 1209 O O . ARG A 1 166 ? -70.759 -13.021 8.784 1.00 47.75 166 ARG A O 1
ATOM 1216 N N . ASP A 1 167 ? -68.839 -12.005 8.255 1.00 45.81 167 ASP A N 1
ATOM 1217 C CA . ASP A 1 167 ? -69.391 -10.637 8.384 1.00 45.81 167 ASP A CA 1
ATOM 1218 C C . ASP A 1 167 ? -69.495 -9.837 7.069 1.00 45.81 167 ASP A C 1
ATOM 1220 O O . ASP A 1 167 ? -69.582 -8.615 7.090 1.00 45.81 167 ASP A O 1
ATOM 1224 N N . ALA A 1 168 ? -69.547 -10.496 5.903 1.00 47.62 168 ALA A N 1
ATOM 1225 C CA . ALA A 1 168 ? -69.627 -9.805 4.602 1.00 47.62 168 ALA A CA 1
ATOM 1226 C C . ALA A 1 168 ? -70.882 -10.114 3.753 1.00 47.62 168 ALA A C 1
ATOM 1228 O O . ALA A 1 168 ? -70.852 -9.915 2.541 1.00 47.62 168 ALA A O 1
ATOM 1229 N N . ARG A 1 169 ? -71.989 -10.613 4.332 1.00 52.81 169 ARG A N 1
ATOM 1230 C CA . ARG A 1 169 ? -73.214 -10.935 3.553 1.00 52.81 169 ARG A CA 1
ATOM 1231 C C . ARG A 1 169 ? -74.567 -10.481 4.118 1.00 52.81 169 ARG A C 1
ATOM 1233 O O . ARG A 1 169 ? -75.590 -10.957 3.643 1.00 52.81 169 ARG A O 1
ATOM 1240 N N . SER A 1 170 ? -74.605 -9.510 5.031 1.00 52.66 170 SER A N 1
ATOM 1241 C CA . SER A 1 170 ? -75.885 -8.959 5.515 1.00 52.66 170 SER A CA 1
ATOM 1242 C C . SER A 1 170 ? -75.840 -7.445 5.727 1.00 52.66 170 SER A C 1
ATOM 1244 O O . SER A 1 170 ? -76.107 -6.977 6.827 1.00 52.66 170 SER A O 1
ATOM 1246 N N . ALA A 1 171 ? -75.472 -6.669 4.703 1.00 48.94 171 ALA A N 1
ATOM 1247 C CA . ALA A 1 171 ? -75.629 -5.211 4.749 1.00 48.94 171 ALA A CA 1
ATOM 1248 C C . ALA A 1 171 ? -75.643 -4.549 3.361 1.00 48.94 171 ALA A C 1
ATOM 1250 O O . ALA A 1 171 ? -74.901 -3.599 3.140 1.00 48.94 171 ALA A O 1
ATOM 1251 N N . THR A 1 172 ? -76.453 -5.021 2.407 1.00 49.75 172 THR A N 1
ATOM 1252 C CA . THR A 1 172 ? -77.018 -4.152 1.351 1.00 49.75 172 THR A CA 1
ATOM 1253 C C . THR A 1 172 ? -78.131 -4.881 0.597 1.00 49.75 172 THR A C 1
ATOM 1255 O O . THR A 1 172 ? -77.885 -5.970 0.097 1.00 49.75 172 THR A O 1
ATOM 1258 N N . ALA A 1 173 ? -79.313 -4.251 0.601 1.00 42.75 173 ALA A N 1
ATOM 1259 C CA . ALA A 1 173 ? -80.426 -4.291 -0.361 1.00 42.75 173 ALA A CA 1
ATOM 1260 C C . ALA A 1 173 ? -80.728 -5.590 -1.131 1.00 42.75 173 ALA A C 1
ATOM 1262 O O . ALA A 1 173 ? -79.940 -5.964 -2.025 1.00 42.75 173 ALA A O 1
#